Protein AF-A0AAD5ENZ2-F1 (afdb_monomer)

Secondary structure (DSSP, 8-state):
--TT-EEE-PPTTSPPPSSS--SEEEEE-SS-EEEEEPPB-SB-TTS-BTTEEE-TTS-EEE-HHHHHHHHHHHHHHHHHHHTTT---GGGEEEEE-S--S-SSSPPEEE----S--SSTT-S--B-EEEE-

Radius of gyration: 15.33 Å; Cα contacts (8 Å, |Δi|>4): 242; chains: 1; bounding box: 34×35×50 Å

Mean predicted aligned error: 3.81 Å

Solvent-accessible surface area (backbone atoms only — not comparable to full-atom values): 7720 Å² total; per-residue (Å²): 129,57,98,77,36,46,74,34,70,76,62,93,81,47,54,72,62,99,58,100,60,56,58,22,32,38,39,81,55,100,89,47,27,44,33,43,39,41,79,35,47,23,54,37,53,90,68,50,43,48,38,43,47,70,45,99,86,68,50,80,46,78,37,67,66,46,22,50,53,40,21,51,54,53,51,27,51,53,37,15,65,70,34,79,66,76,43,38,68,81,31,39,52,32,34,38,54,92,80,68,94,49,77,92,72,43,45,49,72,48,74,80,89,71,99,74,63,101,43,94,73,49,90,65,65,32,38,39,33,28,54,80

Nearest PDB structures (foldseek):
  6izh-assembly1_F  TM=8.246E-01  e=7.774E-10  Pseudomonas sp.
  6izh-assembly1_E  TM=7.945E-01  e=6.850E-08  Pseudomonas sp.
  9bkc-assembly2_D-2  TM=6.383E-01  e=6.755E-03  Pseudomonas fluorescens

pLDDT: mean 92.89, std 6.21, range [61.38, 98.25]

Structure (mmCIF, N/CA/C/O backbone):
data_AF-A0AAD5ENZ2-F1
#
_entry.id   AF-A0AAD5ENZ2-F1
#
loop_
_atom_site.group_PDB
_atom_site.id
_atom_site.type_symbol
_atom_site.label_atom_id
_atom_site.label_alt_id
_atom_site.label_comp_id
_atom_site.label_asym_id
_atom_site.label_entity_id
_atom_site.label_seq_id
_atom_site.pdbx_PDB_ins_code
_atom_site.Cartn_x
_atom_site.Cartn_y
_atom_site.Cartn_z
_atom_site.occupancy
_atom_site.B_iso_or_equiv
_atom_site.auth_seq_id
_atom_site.auth_comp_id
_atom_site.auth_asym_id
_atom_site.auth_atom_id
_atom_site.pdbx_PDB_model_num
ATOM 1 N N . MET A 1 1 ? 14.176 -18.201 -9.609 1.00 61.38 1 MET A N 1
ATOM 2 C CA . MET A 1 1 ? 12.971 -17.349 -9.560 1.00 61.38 1 MET A CA 1
ATOM 3 C C . MET A 1 1 ? 11.772 -18.225 -9.256 1.00 61.38 1 MET A C 1
ATOM 5 O O . MET A 1 1 ? 11.708 -19.332 -9.783 1.00 61.38 1 MET A O 1
ATOM 9 N N . SER A 1 2 ? 10.863 -17.784 -8.386 1.00 75.69 2 SER A N 1
ATOM 10 C CA . SER A 1 2 ? 9.571 -18.462 -8.236 1.00 75.69 2 SER A CA 1
ATOM 11 C C . SER A 1 2 ? 8.723 -18.247 -9.489 1.00 75.69 2 SER A C 1
ATOM 13 O O . SER A 1 2 ? 8.861 -17.232 -10.166 1.00 75.69 2 SER A O 1
ATOM 15 N N . SER A 1 3 ? 7.826 -19.184 -9.798 1.00 87.56 3 SER A N 1
ATOM 16 C CA . SER A 1 3 ? 6.941 -19.096 -10.971 1.00 87.56 3 SER A CA 1
ATOM 17 C C . SER A 1 3 ? 5.981 -17.898 -10.938 1.00 87.56 3 SER A C 1
ATOM 19 O O . SER A 1 3 ? 5.397 -17.560 -11.959 1.00 87.56 3 SER A O 1
ATOM 21 N N . ASN A 1 4 ? 5.829 -17.240 -9.784 1.00 90.12 4 ASN A N 1
ATOM 22 C CA . ASN A 1 4 ? 4.991 -16.059 -9.573 1.00 90.12 4 ASN A CA 1
ATOM 23 C C . ASN A 1 4 ? 5.790 -14.745 -9.434 1.00 90.12 4 ASN A C 1
ATOM 25 O O . ASN A 1 4 ? 5.316 -13.817 -8.777 1.00 90.12 4 ASN A O 1
ATOM 29 N N . GLY A 1 5 ? 6.997 -14.677 -10.006 1.00 92.81 5 GLY A N 1
ATOM 30 C CA . GLY A 1 5 ? 7.844 -13.479 -9.991 1.00 92.81 5 GLY A CA 1
ATOM 31 C C . GLY A 1 5 ? 8.698 -13.309 -8.745 1.00 92.81 5 GLY A C 1
ATOM 32 O O . GLY A 1 5 ? 8.627 -14.102 -7.799 1.00 92.81 5 GLY A O 1
ATOM 33 N N . ASP A 1 6 ? 9.487 -12.242 -8.733 1.00 95.00 6 ASP A N 1
ATOM 34 C CA . ASP A 1 6 ? 10.423 -11.938 -7.658 1.00 95.00 6 ASP A CA 1
ATOM 35 C C . ASP A 1 6 ? 9.721 -11.236 -6.496 1.00 95.00 6 ASP A C 1
ATOM 37 O O . ASP A 1 6 ? 8.856 -10.378 -6.673 1.00 95.00 6 ASP A O 1
ATOM 41 N N . ALA A 1 7 ? 10.052 -11.643 -5.272 1.00 95.69 7 ALA A N 1
ATOM 42 C CA . ALA A 1 7 ? 9.503 -11.020 -4.078 1.00 95.69 7 ALA A CA 1
ATOM 43 C C . ALA A 1 7 ? 10.175 -9.665 -3.840 1.00 95.69 7 ALA A C 1
ATOM 45 O O . ALA A 1 7 ? 11.392 -9.590 -3.688 1.00 95.69 7 ALA A O 1
ATOM 46 N N . VAL A 1 8 ? 9.367 -8.614 -3.731 1.00 96.12 8 VAL A N 1
ATOM 47 C CA . VAL A 1 8 ? 9.813 -7.312 -3.237 1.00 96.12 8 VAL A CA 1
ATOM 48 C C . VAL A 1 8 ? 9.595 -7.299 -1.733 1.00 96.12 8 VAL A C 1
ATOM 50 O O . VAL A 1 8 ? 8.459 -7.392 -1.261 1.00 96.12 8 VAL A O 1
ATOM 53 N N . ILE A 1 9 ? 10.698 -7.231 -0.992 1.00 95.12 9 ILE A N 1
ATOM 54 C CA . ILE A 1 9 ? 10.727 -7.206 0.469 1.00 95.12 9 ILE A CA 1
ATOM 55 C C . ILE A 1 9 ? 11.421 -5.918 0.893 1.00 95.12 9 ILE A C 1
ATOM 57 O O . ILE A 1 9 ? 12.549 -5.658 0.475 1.00 95.12 9 ILE A O 1
ATOM 61 N N . LEU A 1 10 ? 10.745 -5.110 1.706 1.00 94.31 10 LEU A N 1
ATOM 62 C CA . LEU A 1 10 ? 11.361 -3.932 2.303 1.00 94.31 10 LEU A CA 1
ATOM 63 C C . LEU A 1 10 ? 12.415 -4.334 3.355 1.00 94.31 10 LEU A C 1
ATOM 65 O O . LEU A 1 10 ? 12.247 -5.369 4.008 1.00 94.31 10 LEU A O 1
ATOM 69 N N . PRO A 1 11 ? 13.470 -3.521 3.557 1.00 90.38 11 PRO A N 1
ATOM 70 C CA . PRO A 1 11 ? 14.517 -3.789 4.542 1.00 90.38 11 PRO A CA 1
ATOM 71 C C . PRO A 1 11 ? 13.993 -3.957 5.974 1.00 90.38 11 PRO A C 1
ATOM 73 O O . PRO A 1 11 ? 12.904 -3.485 6.323 1.00 90.38 11 PRO A O 1
ATOM 76 N N . ASP A 1 12 ? 14.808 -4.580 6.830 1.00 83.12 12 ASP A N 1
ATOM 77 C CA . ASP A 1 12 ? 14.531 -4.659 8.264 1.00 83.12 12 ASP A CA 1
ATOM 78 C C . ASP A 1 12 ? 14.328 -3.262 8.869 1.00 83.12 12 ASP A C 1
ATOM 80 O O . ASP A 1 12 ? 14.977 -2.291 8.485 1.00 83.12 12 ASP A O 1
ATOM 84 N N . GLY A 1 13 ? 13.377 -3.160 9.800 1.00 81.50 13 GLY A N 1
ATOM 85 C CA . GLY A 1 13 ? 12.883 -1.870 10.285 1.00 81.50 13 GLY A CA 1
ATOM 86 C C . GLY A 1 13 ? 11.758 -1.274 9.434 1.00 81.50 13 GLY A C 1
ATOM 87 O O . GLY A 1 13 ? 11.305 -0.182 9.742 1.00 81.50 13 GLY A O 1
ATOM 88 N N . SER A 1 14 ? 11.267 -1.980 8.410 1.00 83.56 14 SER A N 1
ATOM 89 C CA . SER A 1 14 ? 9.991 -1.673 7.746 1.00 83.56 14 SER A CA 1
ATOM 90 C C . SER A 1 14 ? 8.846 -2.492 8.348 1.00 83.56 14 SER A C 1
ATOM 92 O O . SER A 1 14 ? 9.063 -3.576 8.900 1.00 83.56 14 SER A O 1
ATOM 94 N N . ALA A 1 15 ? 7.604 -2.018 8.210 1.00 80.56 15 ALA A N 1
ATOM 95 C CA . ALA A 1 15 ? 6.435 -2.784 8.632 1.00 80.56 15 ALA A CA 1
ATOM 96 C C . ALA A 1 15 ? 6.363 -4.119 7.870 1.00 80.56 15 ALA A C 1
ATOM 98 O O . ALA A 1 15 ? 6.305 -4.151 6.638 1.00 80.56 15 ALA A O 1
ATOM 99 N N . LYS A 1 16 ? 6.366 -5.239 8.599 1.00 78.75 16 LYS A N 1
ATOM 100 C CA . LYS A 1 16 ? 6.153 -6.574 8.021 1.00 78.75 16 LYS A CA 1
ATOM 101 C C . LYS A 1 16 ? 4.653 -6.833 7.851 1.00 78.75 16 LYS A C 1
ATOM 103 O O . LYS A 1 16 ? 3.835 -6.327 8.628 1.00 78.75 16 LYS A O 1
ATOM 108 N N . GLY A 1 17 ? 4.302 -7.634 6.843 1.00 74.50 17 GLY A N 1
ATOM 109 C CA . GLY A 1 17 ? 2.931 -8.106 6.644 1.00 74.50 17 GLY A CA 1
ATOM 110 C C . GLY A 1 17 ? 2.366 -8.749 7.915 1.00 74.50 17 GLY A C 1
ATOM 111 O O . GLY A 1 17 ? 3.108 -9.274 8.747 1.00 74.50 17 GLY A O 1
ATOM 112 N N . LEU A 1 18 ? 1.043 -8.694 8.089 1.00 75.88 18 LEU A N 1
ATOM 113 C CA . LEU A 1 18 ? 0.370 -9.360 9.217 1.00 75.88 18 LEU A CA 1
ATOM 114 C C . LEU A 1 18 ? 0.335 -10.892 9.053 1.00 75.88 18 LEU A C 1
ATOM 116 O O . LEU A 1 18 ? 0.024 -11.606 10.001 1.00 75.88 18 LEU A O 1
ATOM 120 N N . ALA A 1 19 ? 0.678 -11.387 7.863 1.00 80.62 19 ALA A N 1
ATOM 121 C CA . ALA A 1 19 ? 0.826 -12.796 7.527 1.00 80.62 19 ALA A CA 1
ATOM 122 C C . ALA A 1 19 ? 2.014 -12.995 6.562 1.00 80.62 19 ALA A C 1
ATOM 124 O O . ALA A 1 19 ? 2.700 -12.041 6.190 1.00 80.62 19 ALA A O 1
ATOM 125 N N . ASN A 1 20 ? 2.247 -14.239 6.138 1.00 87.06 20 ASN A N 1
ATOM 126 C CA . ASN A 1 20 ? 3.362 -14.608 5.263 1.00 87.06 20 ASN A CA 1
ATOM 127 C C . ASN A 1 20 ? 3.087 -14.261 3.791 1.00 87.06 20 ASN A C 1
ATOM 129 O O . ASN A 1 20 ? 2.693 -15.116 3.000 1.00 87.06 20 ASN A O 1
ATOM 133 N N . TYR A 1 21 ? 3.318 -13.006 3.418 1.00 91.88 21 TYR A N 1
ATOM 134 C CA . TYR A 1 21 ? 3.294 -12.528 2.036 1.00 91.88 21 TYR A CA 1
ATOM 135 C C . TYR A 1 21 ? 4.328 -11.402 1.841 1.00 91.88 21 TYR A C 1
ATOM 137 O O . TYR A 1 21 ? 4.656 -10.708 2.805 1.00 91.88 21 TYR A O 1
ATOM 145 N N . PRO A 1 22 ? 4.884 -11.221 0.626 1.00 95.50 22 PRO A N 1
ATOM 146 C CA . PRO A 1 22 ? 5.828 -10.140 0.352 1.00 95.50 22 PRO A CA 1
ATOM 147 C C . PRO A 1 22 ? 5.114 -8.789 0.237 1.00 95.50 22 PRO A C 1
ATOM 149 O O . PRO A 1 22 ? 3.904 -8.733 -0.000 1.00 95.50 22 PRO A O 1
ATOM 152 N N . HIS A 1 23 ? 5.862 -7.689 0.322 1.00 97.00 23 HIS A N 1
ATOM 153 C CA . HIS A 1 23 ? 5.310 -6.352 0.076 1.00 97.00 23 HIS A CA 1
ATOM 154 C C . HIS A 1 23 ? 4.835 -6.183 -1.371 1.00 97.00 23 HIS A C 1
ATOM 156 O O . HIS A 1 23 ? 3.832 -5.518 -1.620 1.00 97.00 23 HIS A O 1
ATOM 162 N N . GLY A 1 24 ? 5.493 -6.860 -2.312 1.00 97.00 24 GLY A N 1
ATOM 163 C CA . GLY A 1 24 ? 5.011 -6.988 -3.680 1.00 97.00 24 GLY A CA 1
ATOM 164 C C . GLY A 1 24 ? 5.611 -8.171 -4.432 1.00 97.00 24 GLY A C 1
ATOM 165 O O . GLY A 1 24 ? 6.505 -8.867 -3.943 1.00 97.00 24 GLY A O 1
ATOM 166 N N . ARG A 1 25 ? 5.102 -8.402 -5.641 1.00 97.25 25 ARG A N 1
ATOM 167 C CA . ARG A 1 25 ? 5.656 -9.338 -6.622 1.00 97.25 25 ARG A CA 1
ATOM 168 C C . ARG A 1 25 ? 6.006 -8.588 -7.893 1.00 97.25 25 ARG A C 1
ATOM 170 O O . ARG A 1 25 ? 5.135 -7.958 -8.488 1.00 97.25 25 ARG A O 1
ATOM 177 N N . LEU A 1 26 ? 7.269 -8.671 -8.284 1.00 96.69 26 LEU A N 1
ATOM 178 C CA . LEU A 1 26 ? 7.797 -8.067 -9.493 1.00 96.69 26 LEU A CA 1
ATOM 179 C C . LEU A 1 26 ? 7.823 -9.110 -10.609 1.00 96.69 26 LEU A C 1
ATOM 181 O O . LEU A 1 26 ? 8.413 -10.183 -10.462 1.00 96.69 26 LEU A O 1
ATOM 185 N N . ILE A 1 27 ? 7.160 -8.795 -11.715 1.00 95.44 27 ILE A N 1
ATOM 186 C CA . ILE A 1 27 ? 7.096 -9.628 -12.910 1.00 95.44 27 ILE A CA 1
ATOM 187 C C . ILE A 1 27 ? 7.861 -8.908 -14.019 1.00 95.44 27 ILE A C 1
ATOM 189 O O . ILE A 1 27 ? 7.372 -7.898 -14.535 1.00 95.44 27 ILE A O 1
ATOM 193 N N . PRO A 1 28 ? 9.055 -9.391 -14.392 1.00 89.31 28 PRO A N 1
ATOM 194 C CA . PRO A 1 28 ? 9.796 -8.795 -15.486 1.00 89.31 28 PRO A CA 1
ATOM 195 C C . PRO A 1 28 ? 9.125 -9.107 -16.830 1.00 89.31 28 PRO A C 1
ATOM 197 O O . PRO A 1 28 ? 8.759 -10.251 -17.101 1.00 89.31 28 PRO A O 1
ATOM 200 N N . SER A 1 29 ? 8.995 -8.093 -17.686 1.00 85.62 29 SER A N 1
ATOM 201 C CA . SER A 1 29 ? 8.716 -8.241 -19.117 1.00 85.62 29 SER A CA 1
ATOM 202 C C . SER A 1 29 ? 9.901 -7.718 -19.943 1.00 85.62 29 SER A C 1
ATOM 204 O O . SER A 1 29 ? 10.889 -7.247 -19.380 1.00 85.62 29 SER A O 1
ATOM 206 N N . ALA A 1 30 ? 9.829 -7.829 -21.274 1.00 82.69 30 ALA A N 1
ATOM 207 C CA . ALA A 1 30 ? 10.933 -7.458 -22.164 1.00 82.69 30 ALA A CA 1
ATOM 208 C C . ALA A 1 30 ? 11.333 -5.971 -22.068 1.00 82.69 30 ALA A C 1
ATOM 210 O O . ALA A 1 30 ? 12.505 -5.653 -22.245 1.00 82.69 30 ALA A O 1
ATOM 211 N N . GLU A 1 31 ? 10.381 -5.080 -21.770 1.00 85.62 31 GLU A N 1
ATOM 212 C CA . GLU A 1 31 ? 10.579 -3.621 -21.831 1.00 85.62 31 GLU A CA 1
ATOM 213 C C . GLU A 1 31 ? 10.198 -2.887 -20.535 1.00 85.62 31 GLU A C 1
ATOM 215 O O . GLU A 1 31 ? 10.518 -1.713 -20.372 1.00 85.62 31 GLU A O 1
ATOM 220 N N . SER A 1 32 ? 9.526 -3.562 -19.600 1.00 87.62 32 SER A N 1
ATOM 221 C CA . SER A 1 32 ? 9.093 -2.983 -18.323 1.00 87.62 32 SER A CA 1
ATOM 222 C C . SER A 1 32 ? 8.885 -4.057 -17.264 1.00 87.62 32 SER A C 1
ATOM 224 O O . SER A 1 32 ? 8.721 -5.238 -17.594 1.00 87.62 32 SER A O 1
ATOM 226 N N . TRP A 1 33 ? 8.855 -3.685 -15.987 1.00 94.00 33 TRP A N 1
ATOM 227 C CA . TRP A 1 33 ? 8.519 -4.625 -14.923 1.00 94.00 33 TRP A CA 1
ATOM 228 C C . TRP A 1 33 ? 7.175 -4.263 -14.297 1.00 94.00 33 TRP A C 1
ATOM 230 O O . TRP A 1 33 ? 6.952 -3.144 -13.844 1.00 94.00 33 TRP A O 1
ATOM 240 N N . THR A 1 34 ? 6.255 -5.227 -14.256 1.00 96.75 34 THR A N 1
ATOM 241 C CA . THR A 1 34 ? 4.966 -5.037 -13.582 1.00 96.75 34 THR A CA 1
ATOM 242 C C . THR A 1 34 ? 5.101 -5.432 -12.120 1.00 96.75 34 THR A C 1
ATOM 244 O O . THR A 1 34 ? 5.457 -6.565 -11.799 1.00 96.75 34 THR A O 1
ATOM 247 N N . LEU A 1 35 ? 4.795 -4.500 -11.227 1.00 97.69 35 LEU A N 1
ATOM 248 C CA . LEU A 1 35 ? 4.818 -4.688 -9.788 1.00 97.69 35 LEU A CA 1
ATOM 249 C C . LEU A 1 35 ? 3.390 -4.799 -9.250 1.00 97.69 35 LEU A C 1
ATOM 251 O O . LEU A 1 35 ? 2.625 -3.835 -9.262 1.00 97.69 35 LEU A O 1
ATOM 255 N N . TYR A 1 36 ? 3.057 -5.964 -8.702 1.00 97.75 36 TYR A N 1
ATOM 256 C CA . TYR A 1 36 ? 1.834 -6.169 -7.934 1.00 97.75 36 TYR A CA 1
ATOM 257 C C . TYR A 1 36 ? 2.113 -5.900 -6.461 1.00 97.75 36 TYR A C 1
ATOM 259 O O . TYR A 1 36 ? 2.868 -6.642 -5.829 1.00 97.75 36 TYR A O 1
ATOM 267 N N . ILE A 1 37 ? 1.494 -4.860 -5.907 1.00 98.06 37 ILE A N 1
ATOM 268 C CA . ILE A 1 37 ? 1.677 -4.454 -4.512 1.00 98.06 37 ILE A CA 1
ATOM 269 C C . ILE A 1 37 ? 0.589 -5.117 -3.657 1.00 98.06 37 ILE A C 1
ATOM 271 O O . ILE A 1 37 ? -0.587 -5.201 -4.037 1.00 98.06 37 ILE A O 1
ATOM 275 N N . SER A 1 38 ? 0.994 -5.654 -2.509 1.00 97.19 38 SER A N 1
ATOM 276 C CA . SER A 1 38 ? 0.077 -6.229 -1.522 1.00 97.19 38 SER A CA 1
ATOM 277 C C . SER A 1 38 ? -0.799 -5.143 -0.884 1.00 97.19 38 SER A C 1
ATOM 279 O O . SER A 1 38 ? -0.478 -3.957 -0.945 1.00 97.19 38 SER A O 1
ATOM 281 N N . GLY A 1 39 ? -1.904 -5.547 -0.247 1.00 96.56 39 GLY A N 1
ATOM 282 C CA . GLY A 1 39 ? -2.698 -4.634 0.579 1.00 96.56 39 GLY A CA 1
ATOM 283 C C . GLY A 1 39 ? -1.807 -3.957 1.622 1.00 96.56 39 GLY A C 1
ATOM 284 O O . GLY A 1 39 ? -1.142 -4.632 2.414 1.00 96.56 39 GLY A O 1
ATOM 285 N N . THR A 1 40 ? -1.732 -2.631 1.557 1.00 96.31 40 THR A N 1
ATOM 286 C CA . THR A 1 40 ? -0.820 -1.801 2.345 1.00 96.31 40 THR A CA 1
ATOM 287 C C . THR A 1 40 ? -1.626 -0.916 3.287 1.00 96.31 40 THR A C 1
ATOM 289 O O . THR A 1 40 ? -2.578 -0.251 2.876 1.00 96.31 40 THR A O 1
ATOM 292 N N . SER A 1 41 ? -1.242 -0.920 4.563 1.00 95.56 41 SER A N 1
ATOM 293 C CA . SER A 1 41 ? -1.896 -0.177 5.641 1.00 95.56 41 SER A CA 1
ATOM 294 C C . SER A 1 41 ? -1.010 0.948 6.178 1.00 95.56 41 SER A C 1
ATOM 296 O O . SER A 1 41 ? 0.147 1.096 5.777 1.00 95.56 41 SER A O 1
ATOM 298 N N . SER A 1 42 ? -1.548 1.732 7.115 1.00 96.38 42 SER A N 1
ATOM 299 C CA . SER A 1 42 ? -0.811 2.775 7.839 1.00 96.38 42 SER A CA 1
ATOM 300 C C . SER A 1 42 ? 0.074 2.232 8.967 1.00 96.38 42 SER A C 1
ATOM 302 O O . SER A 1 42 ? 0.567 2.997 9.799 1.00 96.38 42 SER A O 1
ATOM 304 N N . ARG A 1 43 ? 0.245 0.904 9.038 1.00 95.19 43 ARG A N 1
ATOM 305 C CA . ARG A 1 43 ? 1.062 0.257 10.060 1.00 95.19 43 ARG A CA 1
ATOM 306 C C . ARG A 1 43 ? 2.525 0.656 9.888 1.00 95.19 43 ARG A C 1
ATOM 308 O O . ARG A 1 43 ? 3.077 0.551 8.793 1.00 95.19 43 ARG A O 1
ATOM 315 N N . LEU A 1 44 ? 3.146 1.057 10.988 1.00 91.94 44 LEU A N 1
ATOM 316 C CA . LEU A 1 44 ? 4.555 1.414 11.064 1.00 91.94 44 LEU A CA 1
ATOM 317 C C . LEU A 1 44 ? 5.402 0.218 11.518 1.00 91.94 44 LEU A C 1
ATOM 319 O O . LEU A 1 44 ? 4.899 -0.843 11.899 1.00 91.94 44 LEU A O 1
ATOM 323 N N . ALA A 1 45 ? 6.718 0.389 11.454 1.00 89.44 45 ALA A N 1
ATOM 324 C CA . ALA A 1 45 ? 7.693 -0.643 11.791 1.00 89.44 45 ALA A CA 1
ATOM 325 C C . ALA A 1 45 ? 7.613 -1.130 13.244 1.00 89.44 45 ALA A C 1
ATOM 327 O O . ALA A 1 45 ? 7.810 -2.314 13.513 1.00 89.44 45 ALA A O 1
ATOM 328 N N . ASP A 1 46 ? 7.277 -0.228 14.165 1.00 90.44 46 ASP A N 1
ATOM 329 C CA . ASP A 1 46 ? 7.061 -0.522 15.585 1.00 90.44 46 ASP A CA 1
ATOM 330 C C . ASP A 1 46 ? 5.701 -1.198 15.860 1.00 90.44 46 ASP A C 1
ATOM 332 O O . ASP A 1 46 ? 5.388 -1.559 16.993 1.00 90.44 46 ASP A O 1
ATOM 336 N N . GLY A 1 47 ? 4.883 -1.400 14.820 1.00 89.94 47 GLY A N 1
ATOM 337 C CA . GLY A 1 47 ? 3.562 -2.012 14.901 1.00 89.94 47 GLY A CA 1
ATOM 338 C C . GLY A 1 47 ? 2.435 -1.059 15.302 1.00 89.94 47 GLY A C 1
ATOM 339 O O . GLY A 1 47 ? 1.282 -1.504 15.352 1.00 89.94 47 GLY A O 1
ATOM 340 N N . SER A 1 48 ? 2.733 0.218 15.549 1.00 93.75 48 SER A N 1
ATOM 341 C CA . SER A 1 48 ? 1.724 1.270 15.670 1.00 93.75 48 SER A CA 1
ATOM 342 C C . SER A 1 48 ? 1.045 1.533 14.318 1.00 93.75 48 SER A C 1
ATOM 344 O O . SER A 1 48 ? 1.473 1.031 13.277 1.00 93.75 48 SER A O 1
ATOM 346 N N . PHE A 1 49 ? -0.068 2.263 14.336 1.00 96.31 49 PHE A N 1
ATOM 347 C CA . PHE A 1 49 ? -0.810 2.644 13.135 1.00 96.31 49 PHE A CA 1
ATOM 348 C C . PHE A 1 49 ? -0.900 4.160 13.114 1.00 96.31 49 PHE A C 1
ATOM 350 O O . PHE A 1 49 ? -1.560 4.746 13.972 1.00 96.31 49 PHE A O 1
ATOM 357 N N . GLU A 1 50 ? -0.253 4.786 12.136 1.00 97.50 50 GLU A N 1
ATOM 358 C CA . GLU A 1 50 ? -0.362 6.230 11.955 1.00 97.50 50 GLU A CA 1
ATOM 359 C C . GLU A 1 50 ? -1.835 6.585 11.733 1.00 97.50 50 GLU A C 1
ATOM 361 O O . GLU A 1 50 ? -2.526 5.877 11.002 1.00 97.50 50 GLU A O 1
ATOM 366 N N . GLY A 1 51 ? -2.343 7.636 12.378 1.00 97.38 51 GLY A N 1
ATOM 367 C CA . GLY A 1 51 ? -3.764 7.994 12.303 1.00 97.38 51 GLY A CA 1
ATOM 368 C C . GLY A 1 51 ? -4.724 7.088 13.084 1.00 97.38 51 GLY A C 1
ATOM 369 O O . GLY A 1 51 ? -5.923 7.114 12.803 1.00 97.38 51 GLY A O 1
ATOM 370 N N . PHE A 1 52 ? -4.231 6.302 14.043 1.00 98.00 52 PHE A N 1
ATOM 371 C CA . PHE A 1 52 ? -5.043 5.624 15.054 1.00 98.00 52 PHE A CA 1
ATOM 372 C C . PHE A 1 52 ? -4.559 5.996 16.456 1.00 98.00 52 PHE A C 1
ATOM 374 O O . PHE A 1 52 ? -3.383 5.833 16.774 1.00 98.00 52 PHE A O 1
ATOM 381 N N . GLU A 1 53 ? -5.476 6.433 17.311 1.00 96.44 53 GLU A N 1
ATOM 382 C CA . GLU A 1 53 ? -5.188 6.791 18.700 1.00 96.44 53 GLU A CA 1
ATOM 383 C C . GLU A 1 53 ? -6.237 6.171 19.630 1.00 96.44 53 GLU A C 1
ATOM 385 O O . GLU A 1 53 ? -7.397 5.998 19.251 1.00 96.44 53 GLU A O 1
ATOM 390 N N . THR A 1 54 ? -5.833 5.843 20.857 1.00 96.00 54 THR A N 1
ATOM 391 C CA . THR A 1 54 ? -6.763 5.488 21.935 1.00 96.00 54 THR A CA 1
ATOM 392 C C . THR A 1 54 ? -6.885 6.692 22.860 1.00 96.00 54 THR A C 1
ATOM 394 O O . THR A 1 54 ? -5.891 7.126 23.442 1.00 96.00 54 THR A O 1
ATOM 397 N N . ASN A 1 55 ? -8.093 7.232 22.992 1.00 92.81 55 ASN A N 1
ATOM 398 C CA . ASN A 1 55 ? -8.388 8.373 23.851 1.00 92.81 55 ASN A CA 1
ATOM 399 C C . ASN A 1 55 ? -8.260 7.997 25.339 1.00 92.81 55 ASN A C 1
ATOM 401 O O . ASN A 1 55 ? -8.220 6.820 25.702 1.00 92.81 55 ASN A O 1
ATOM 405 N N . GLY A 1 56 ? -8.238 8.999 26.225 1.00 93.38 56 GLY A N 1
ATOM 406 C CA . GLY A 1 56 ? -8.116 8.783 27.675 1.00 93.38 56 GLY A CA 1
ATOM 407 C C . GLY A 1 56 ? -9.256 7.966 28.306 1.00 93.38 56 GLY A C 1
ATOM 408 O O . GLY A 1 56 ? -9.068 7.386 29.371 1.00 93.38 56 GLY A O 1
ATOM 409 N N . ASP A 1 57 ? -10.411 7.883 27.644 1.00 93.38 57 ASP A N 1
ATOM 410 C CA . ASP A 1 57 ? -11.568 7.058 28.019 1.00 93.38 57 ASP A CA 1
ATOM 411 C C . ASP A 1 57 ? -11.540 5.642 27.401 1.00 93.38 57 ASP A C 1
ATOM 413 O O . ASP A 1 57 ? -12.451 4.846 27.622 1.00 93.38 57 ASP A O 1
ATOM 417 N N . GLY A 1 58 ? -10.499 5.312 26.630 1.00 93.06 58 GLY A N 1
ATOM 418 C CA . GLY A 1 58 ? -10.361 4.043 25.919 1.00 93.06 58 GLY A CA 1
ATOM 419 C C . GLY A 1 58 ? -11.056 3.996 24.555 1.00 93.06 58 GLY A C 1
ATOM 420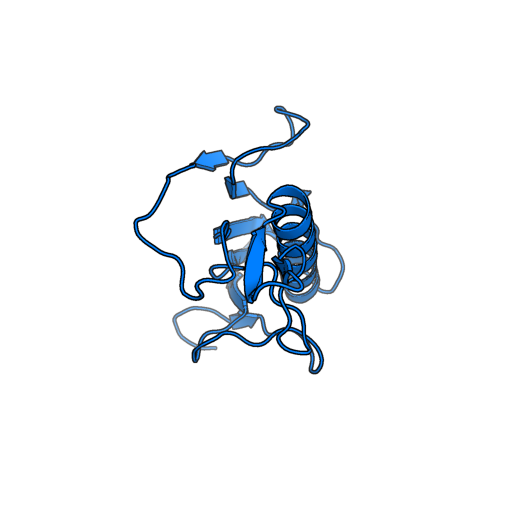 O O . GLY A 1 58 ? -10.936 2.983 23.862 1.00 93.06 58 GLY A O 1
ATOM 421 N N . ALA A 1 59 ? -11.757 5.057 24.139 1.00 95.56 59 ALA A N 1
ATOM 422 C CA . ALA A 1 59 ? -12.408 5.107 22.835 1.00 95.56 59 ALA A CA 1
ATOM 423 C C . ALA A 1 59 ? -11.379 5.273 21.698 1.00 95.56 59 ALA A C 1
ATOM 425 O O . ALA A 1 59 ? -10.404 6.015 21.850 1.00 95.56 59 ALA A O 1
ATOM 426 N N . PRO A 1 60 ? -11.569 4.613 20.542 1.00 96.88 60 PRO A N 1
ATOM 427 C CA . PRO A 1 60 ? -10.677 4.781 19.404 1.00 96.88 60 PRO A CA 1
ATOM 428 C C . PRO A 1 60 ? -10.977 6.075 18.634 1.00 96.88 60 PRO A C 1
ATOM 430 O O . PRO A 1 60 ? -12.132 6.382 18.337 1.00 96.88 60 PRO A O 1
ATOM 433 N N . SER A 1 61 ? -9.921 6.782 18.239 1.00 97.50 61 SER A N 1
ATOM 434 C CA . SER A 1 61 ? -9.960 7.908 17.303 1.00 97.50 61 SER A CA 1
ATOM 435 C C . SER A 1 61 ? -9.258 7.530 16.002 1.00 97.50 61 SER A C 1
ATOM 437 O O . SER A 1 61 ? -8.163 6.961 16.013 1.00 97.50 61 SER A O 1
ATOM 439 N N . PHE A 1 62 ? -9.880 7.868 14.872 1.00 97.75 62 PHE A N 1
ATOM 440 C CA . PHE A 1 62 ? -9.383 7.539 13.537 1.00 97.75 62 PHE A CA 1
ATOM 441 C C . PHE A 1 62 ? -9.192 8.801 12.703 1.00 97.75 62 PHE A C 1
ATOM 443 O O . PHE A 1 62 ? -10.109 9.605 12.548 1.00 97.75 62 PHE A O 1
ATOM 450 N N . TYR A 1 63 ? -8.015 8.930 12.099 1.00 97.19 63 TYR A N 1
ATOM 451 C CA . TYR A 1 63 ? -7.672 10.026 11.201 1.00 97.19 63 TYR A CA 1
ATOM 452 C C . TYR A 1 63 ? -7.343 9.457 9.821 1.00 97.19 63 TYR A C 1
ATOM 454 O O . TYR A 1 63 ? -6.188 9.155 9.516 1.00 97.19 63 TYR A O 1
ATOM 462 N N . VAL A 1 64 ? -8.366 9.312 8.972 1.00 94.62 64 VAL A N 1
ATOM 463 C CA . VAL A 1 64 ? -8.234 8.685 7.641 1.00 94.62 64 VAL A CA 1
ATOM 464 C C . VAL A 1 64 ? -7.183 9.366 6.760 1.00 94.62 64 VAL A C 1
ATOM 466 O O . VAL A 1 64 ? -6.452 8.684 6.047 1.00 94.62 64 VAL A O 1
ATOM 469 N N . GLY A 1 65 ? -7.029 10.692 6.863 1.00 94.19 65 GLY A N 1
ATOM 470 C CA . GLY A 1 65 ? -5.993 11.432 6.139 1.00 94.19 65 GLY A CA 1
ATOM 471 C C . GLY A 1 65 ? -4.577 11.016 6.550 1.00 94.19 65 GLY A C 1
ATOM 472 O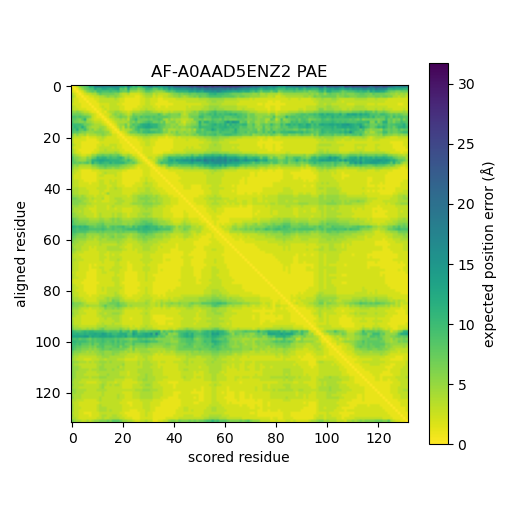 O . GLY A 1 65 ? -3.749 10.738 5.691 1.00 94.19 65 GLY A O 1
ATOM 473 N N . LYS A 1 66 ? -4.317 10.875 7.859 1.00 96.75 66 LYS A N 1
ATOM 474 C CA . LYS A 1 66 ? -3.026 10.381 8.370 1.00 96.75 66 LYS A CA 1
ATOM 475 C C . LYS A 1 66 ? -2.776 8.929 7.941 1.00 96.75 66 LYS A C 1
ATOM 477 O O . LYS A 1 66 ? -1.674 8.617 7.495 1.00 96.75 66 LYS A O 1
ATOM 482 N N . GLN A 1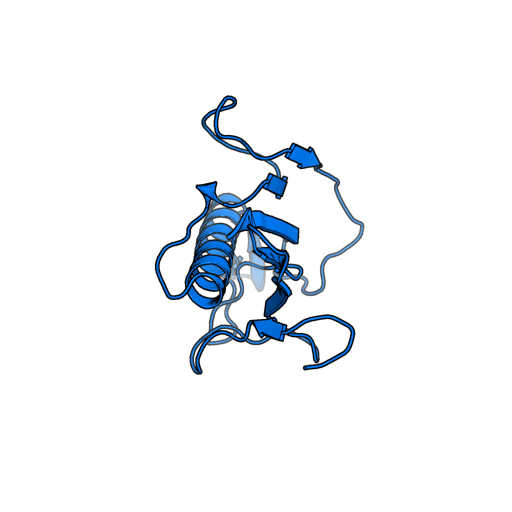 67 ? -3.803 8.069 7.999 1.00 96.69 67 GLN A N 1
ATOM 483 C CA . GLN A 1 67 ? -3.694 6.686 7.515 1.00 96.69 67 GLN A CA 1
ATOM 484 C C . GLN A 1 67 ? -3.345 6.637 6.026 1.00 96.69 67 GLN A C 1
ATOM 486 O O . GLN A 1 67 ? -2.422 5.932 5.628 1.00 96.69 67 GLN A O 1
ATOM 491 N N . THR A 1 68 ? -4.044 7.430 5.218 1.00 95.12 68 THR A N 1
ATOM 492 C CA . THR A 1 68 ? -3.840 7.532 3.771 1.00 95.12 68 THR A CA 1
ATOM 493 C C . THR A 1 68 ? -2.427 7.999 3.433 1.00 95.12 68 THR A C 1
ATOM 495 O O . THR A 1 68 ? -1.748 7.352 2.639 1.00 95.12 68 THR A O 1
ATOM 498 N N . THR A 1 69 ? -1.940 9.062 4.078 1.00 94.44 69 THR A N 1
ATOM 499 C CA . THR A 1 69 ? -0.571 9.562 3.879 1.00 94.44 69 THR A CA 1
ATOM 500 C C . THR A 1 69 ? 0.476 8.500 4.215 1.00 94.44 69 THR A C 1
ATOM 502 O O . THR A 1 69 ? 1.399 8.277 3.434 1.00 94.44 69 THR A O 1
ATOM 505 N N . ALA A 1 70 ? 0.322 7.797 5.341 1.00 95.88 70 ALA A N 1
ATOM 506 C CA . ALA A 1 70 ? 1.235 6.720 5.718 1.00 95.88 70 ALA A CA 1
ATOM 507 C C . ALA A 1 70 ? 1.209 5.553 4.717 1.00 95.88 70 ALA A C 1
ATOM 509 O O . ALA A 1 70 ? 2.262 5.021 4.370 1.00 95.88 70 ALA A O 1
ATOM 510 N N . ILE A 1 71 ? 0.028 5.187 4.204 1.00 96.06 71 ILE A N 1
ATOM 511 C CA . ILE A 1 71 ? -0.098 4.160 3.163 1.00 96.06 71 ILE A CA 1
ATOM 512 C C . ILE A 1 71 ? 0.642 4.579 1.893 1.00 96.06 71 ILE A C 1
ATOM 514 O O . ILE A 1 71 ? 1.402 3.778 1.357 1.00 96.06 71 ILE A O 1
ATOM 518 N N . LEU A 1 72 ? 0.474 5.820 1.429 1.00 94.88 72 LEU A N 1
ATOM 519 C CA . LEU A 1 72 ? 1.162 6.311 0.232 1.00 94.88 72 LEU A CA 1
ATOM 520 C C . LEU A 1 72 ? 2.687 6.294 0.402 1.00 94.88 72 LEU A C 1
ATOM 522 O O . LEU A 1 72 ? 3.383 5.831 -0.496 1.00 94.88 72 LEU A O 1
ATOM 526 N N . HIS A 1 73 ? 3.218 6.695 1.561 1.00 95.12 73 HIS A N 1
ATOM 527 C CA . HIS A 1 73 ? 4.655 6.571 1.840 1.00 95.12 73 HIS A CA 1
ATOM 528 C C . HIS A 1 73 ? 5.133 5.112 1.825 1.00 95.12 73 HIS A C 1
ATOM 530 O O . HIS A 1 73 ? 6.176 4.806 1.246 1.00 95.12 73 HIS A O 1
ATOM 536 N N . ASN A 1 74 ? 4.358 4.197 2.415 1.00 95.81 74 ASN A N 1
ATOM 537 C CA . ASN A 1 74 ? 4.676 2.770 2.409 1.00 95.81 74 ASN A CA 1
ATOM 538 C C . ASN A 1 74 ? 4.665 2.198 0.982 1.00 95.81 74 ASN A C 1
ATOM 540 O O . ASN A 1 74 ? 5.590 1.486 0.598 1.00 95.81 74 ASN A O 1
ATOM 544 N N . VAL A 1 75 ? 3.659 2.539 0.174 1.00 96.56 75 VAL A N 1
ATOM 545 C CA . VAL A 1 75 ? 3.573 2.135 -1.237 1.00 96.56 75 VAL A CA 1
ATOM 546 C C . VAL A 1 75 ? 4.750 2.695 -2.034 1.00 96.56 75 VAL A C 1
ATOM 548 O O . VAL A 1 75 ? 5.382 1.955 -2.786 1.00 96.56 75 VAL A O 1
ATOM 551 N N . GLU A 1 76 ? 5.094 3.971 -1.847 1.00 96.31 76 GLU A N 1
ATOM 552 C CA . GLU A 1 76 ? 6.234 4.590 -2.523 1.00 96.31 76 GLU A CA 1
ATOM 553 C C . GLU A 1 76 ? 7.550 3.870 -2.188 1.00 96.31 76 GLU A C 1
ATOM 555 O O . GLU A 1 76 ? 8.358 3.613 -3.082 1.00 96.31 76 GLU A O 1
ATOM 560 N N . ALA A 1 77 ? 7.753 3.479 -0.925 1.00 96.44 77 ALA A N 1
ATOM 561 C CA . ALA A 1 77 ? 8.922 2.705 -0.514 1.00 96.44 77 ALA A CA 1
ATOM 562 C C . ALA A 1 77 ? 8.996 1.345 -1.230 1.00 96.44 77 ALA A C 1
ATOM 564 O O . ALA A 1 77 ? 10.075 0.934 -1.655 1.00 96.44 77 ALA A O 1
ATOM 565 N N . ILE A 1 78 ? 7.859 0.664 -1.417 1.00 97.44 78 ILE A N 1
ATOM 566 C CA . ILE A 1 78 ? 7.788 -0.619 -2.138 1.00 97.44 78 ILE A CA 1
ATOM 567 C C . ILE A 1 78 ? 8.147 -0.431 -3.614 1.00 97.44 78 ILE A C 1
ATOM 569 O O . ILE A 1 78 ? 8.933 -1.208 -4.158 1.00 97.44 78 ILE A O 1
ATOM 573 N N . VAL A 1 79 ? 7.624 0.620 -4.252 1.00 97.69 79 VAL A N 1
ATOM 574 C CA . VAL A 1 79 ? 7.961 0.957 -5.641 1.00 97.69 79 VAL A CA 1
ATOM 575 C C . VAL A 1 79 ? 9.452 1.271 -5.773 1.00 97.69 79 VAL A C 1
ATOM 577 O O . VAL A 1 79 ? 10.121 0.713 -6.641 1.00 97.69 79 VAL A O 1
ATOM 580 N N . LYS A 1 80 ? 10.005 2.105 -4.884 1.00 97.06 80 LYS A N 1
ATOM 581 C CA . LYS A 1 80 ? 11.441 2.426 -4.857 1.00 97.06 80 LYS A CA 1
ATOM 582 C C . LYS A 1 80 ? 12.292 1.172 -4.679 1.00 97.06 80 LYS A C 1
ATOM 584 O O . LYS A 1 80 ? 13.281 1.020 -5.389 1.00 97.06 80 LYS A O 1
ATOM 589 N N . GLN A 1 81 ? 11.897 0.263 -3.790 1.00 96.38 81 GLN A N 1
ATOM 590 C CA . GLN A 1 81 ? 12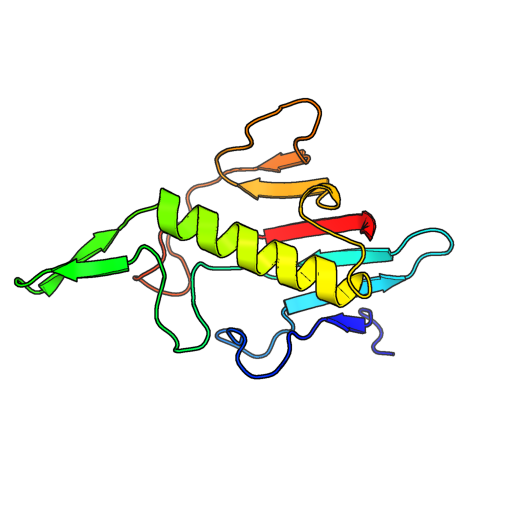.602 -1.001 -3.575 1.00 96.38 81 GLN A CA 1
ATOM 591 C C . GLN A 1 81 ? 12.612 -1.875 -4.836 1.00 96.38 81 GLN A C 1
ATOM 593 O O . GLN A 1 81 ? 13.640 -2.462 -5.157 1.00 96.38 81 GLN A O 1
ATOM 598 N N . ALA A 1 82 ? 11.493 -1.953 -5.561 1.00 96.06 82 ALA A N 1
ATOM 599 C CA . ALA A 1 82 ? 11.400 -2.718 -6.804 1.00 96.06 82 ALA A CA 1
ATOM 600 C C . ALA A 1 82 ? 12.187 -2.079 -7.964 1.00 96.06 82 ALA A C 1
ATOM 602 O O . ALA A 1 82 ? 12.757 -2.782 -8.792 1.00 96.06 82 ALA A O 1
ATOM 603 N N . ALA A 1 83 ? 12.227 -0.746 -8.007 1.00 94.88 83 ALA A N 1
ATOM 604 C CA . ALA A 1 83 ? 12.824 0.048 -9.079 1.00 94.88 83 ALA A CA 1
ATOM 605 C C . ALA A 1 83 ? 14.288 0.453 -8.812 1.00 94.88 83 ALA A C 1
ATOM 607 O O . ALA A 1 83 ? 14.793 1.400 -9.421 1.00 94.88 83 ALA A O 1
ATOM 608 N N . ASN A 1 84 ? 14.964 -0.185 -7.849 1.00 93.75 84 ASN A N 1
ATOM 609 C CA . ASN A 1 84 ? 16.327 0.163 -7.426 1.00 93.75 84 ASN A CA 1
ATOM 610 C C . ASN A 1 84 ? 16.508 1.672 -7.135 1.00 93.75 84 ASN A C 1
ATOM 612 O O . ASN A 1 84 ? 17.484 2.297 -7.551 1.00 93.75 84 ASN A O 1
ATOM 616 N N . GLY A 1 85 ? 15.528 2.266 -6.451 1.00 94.06 85 GLY A N 1
ATOM 617 C CA . GLY A 1 85 ? 15.514 3.661 -6.008 1.00 94.06 85 GLY A CA 1
ATOM 618 C C . GLY A 1 85 ? 15.021 4.687 -7.033 1.00 94.06 85 GLY A C 1
ATOM 619 O O . GLY A 1 85 ? 14.933 5.860 -6.684 1.00 94.06 85 GLY A O 1
ATOM 620 N N . LYS A 1 86 ? 14.691 4.287 -8.270 1.00 91.50 86 LYS A N 1
ATOM 621 C CA . LYS A 1 86 ? 14.332 5.225 -9.356 1.00 91.50 86 LYS A CA 1
ATOM 622 C C . LYS A 1 86 ? 12.829 5.486 -9.530 1.00 91.50 86 LYS A C 1
ATOM 624 O O . LYS A 1 86 ? 12.472 6.406 -10.256 1.00 91.50 86 LYS A O 1
ATOM 629 N N . GLY A 1 87 ? 11.969 4.683 -8.905 1.00 93.12 87 GLY A N 1
ATOM 630 C CA . GLY A 1 87 ? 10.510 4.794 -9.015 1.00 93.12 87 GLY A CA 1
ATOM 631 C C . GLY A 1 87 ? 9.855 5.598 -7.886 1.00 93.12 87 GLY A C 1
ATOM 632 O O . GLY A 1 87 ? 10.506 5.992 -6.918 1.00 93.12 87 GLY A O 1
ATOM 633 N N . GLY A 1 88 ? 8.545 5.807 -7.988 1.00 95.62 88 GLY A N 1
ATOM 634 C CA . GLY A 1 88 ? 7.718 6.482 -6.987 1.00 95.62 88 GLY A CA 1
ATOM 635 C C . GLY A 1 88 ? 6.218 6.343 -7.269 1.00 95.62 88 GLY A C 1
ATOM 636 O O . GLY A 1 88 ? 5.792 5.498 -8.050 1.00 95.62 88 GLY A O 1
ATOM 637 N N . LEU A 1 89 ? 5.389 7.180 -6.642 1.00 94.75 89 LEU A N 1
ATOM 638 C CA . LEU A 1 89 ? 3.924 7.069 -6.751 1.00 94.75 89 LEU A CA 1
ATOM 639 C C . LEU A 1 89 ? 3.387 7.216 -8.184 1.00 94.75 89 LEU A C 1
ATOM 641 O O . LEU A 1 89 ? 2.380 6.600 -8.511 1.00 94.75 89 LEU A O 1
ATOM 645 N N . HIS A 1 90 ? 4.078 7.959 -9.052 1.00 94.06 90 HIS A N 1
ATOM 646 C CA . HIS A 1 90 ? 3.694 8.121 -10.461 1.00 94.06 90 HIS A CA 1
ATOM 647 C C . HIS A 1 90 ? 3.887 6.854 -11.310 1.00 94.06 90 HIS A C 1
ATOM 649 O O . HIS A 1 90 ? 3.443 6.808 -12.451 1.00 94.06 90 HIS A O 1
ATOM 655 N N . ASN A 1 91 ? 4.531 5.814 -10.771 1.00 96.25 91 ASN A N 1
ATOM 656 C CA . ASN A 1 91 ? 4.587 4.502 -11.414 1.00 96.25 91 ASN A CA 1
ATOM 657 C C . ASN A 1 91 ? 3.310 3.679 -11.198 1.00 96.25 91 ASN A C 1
ATOM 659 O O . ASN A 1 91 ? 3.147 2.640 -11.836 1.00 96.25 91 ASN A O 1
ATOM 663 N N . ILE A 1 92 ? 2.434 4.084 -10.272 1.00 96.94 92 ILE A N 1
ATOM 664 C CA . ILE A 1 92 ? 1.177 3.385 -10.002 1.00 96.94 92 ILE A CA 1
ATOM 665 C C . ILE A 1 92 ? 0.233 3.626 -11.176 1.00 96.94 92 ILE A C 1
ATOM 667 O O . ILE A 1 92 ? -0.000 4.764 -11.568 1.00 96.94 92 ILE A O 1
ATOM 671 N N . ILE A 1 93 ? -0.326 2.544 -11.711 1.00 96.50 93 ILE A N 1
ATOM 672 C CA . ILE A 1 93 ? -1.260 2.576 -12.843 1.00 96.50 93 ILE A CA 1
ATOM 673 C C . ILE A 1 93 ? -2.679 2.153 -12.451 1.00 96.50 93 ILE A C 1
ATOM 675 O O . ILE A 1 93 ? -3.627 2.486 -13.155 1.00 96.50 93 ILE A O 1
ATOM 679 N N . ASP A 1 94 ? -2.831 1.446 -11.327 1.00 97.25 94 ASP A N 1
ATOM 680 C CA . ASP A 1 94 ? -4.113 1.020 -10.761 1.00 97.25 94 ASP A CA 1
ATOM 681 C C . ASP A 1 94 ? -4.038 1.017 -9.229 1.00 97.25 94 ASP A C 1
ATOM 683 O O . ASP A 1 94 ? -3.038 0.567 -8.657 1.00 97.25 94 ASP A O 1
ATOM 687 N N . VAL A 1 95 ? -5.072 1.530 -8.556 1.00 96.38 95 VAL A N 1
ATOM 688 C CA . VAL A 1 95 ? -5.112 1.614 -7.090 1.00 96.38 95 VAL A CA 1
ATOM 689 C C . VAL A 1 95 ? -6.521 1.529 -6.508 1.00 96.38 95 VAL A C 1
ATOM 691 O O . VAL A 1 95 ? -7.486 2.080 -7.043 1.00 96.38 95 VAL A O 1
ATOM 694 N N . THR A 1 96 ? -6.631 0.929 -5.321 1.00 93.25 96 THR A N 1
ATOM 695 C CA . THR A 1 96 ? -7.810 1.090 -4.465 1.00 93.25 96 THR A CA 1
ATOM 696 C C . THR A 1 96 ? -7.635 2.272 -3.507 1.00 93.25 96 THR A C 1
ATOM 698 O O . THR A 1 96 ? -7.043 2.114 -2.444 1.00 93.25 96 THR A O 1
ATOM 701 N N . ASN A 1 97 ? -8.114 3.464 -3.868 1.00 85.44 97 ASN A N 1
ATOM 702 C CA . ASN A 1 97 ? -7.966 4.692 -3.066 1.00 85.44 97 ASN A CA 1
ATOM 703 C C . ASN A 1 97 ? -9.216 5.583 -3.198 1.00 85.44 97 ASN A C 1
ATOM 705 O O . ASN A 1 97 ? -9.949 5.469 -4.174 1.00 85.44 97 ASN A O 1
ATOM 709 N N . GLU A 1 98 ? -9.462 6.474 -2.240 1.00 74.62 98 GLU A N 1
ATOM 710 C CA . GLU A 1 98 ? -10.553 7.454 -2.228 1.00 74.62 98 GLU A CA 1
ATOM 711 C C . GLU A 1 98 ? -10.227 8.750 -2.993 1.00 74.62 98 GLU A C 1
ATOM 713 O O . GLU A 1 98 ? -11.140 9.364 -3.550 1.00 74.62 98 GLU A O 1
ATOM 718 N N . PHE A 1 99 ? -8.953 9.167 -3.099 1.00 77.44 99 PHE A N 1
ATOM 719 C CA . PHE A 1 99 ? -8.598 10.473 -3.688 1.00 77.44 99 PHE A CA 1
ATOM 720 C C . PHE A 1 99 ? -7.199 10.537 -4.332 1.00 77.44 99 PHE A C 1
ATOM 722 O O . PHE A 1 99 ? -6.236 9.999 -3.790 1.00 77.44 99 PHE A O 1
ATOM 729 N N . TRP A 1 100 ? -7.089 11.247 -5.463 1.00 82.44 100 TRP A N 1
ATOM 730 C CA . TRP A 1 100 ? -5.824 11.661 -6.088 1.00 82.44 100 TRP A CA 1
ATOM 731 C C . TRP A 1 100 ? -5.946 13.126 -6.559 1.00 82.44 100 TRP A C 1
ATOM 733 O O . TRP A 1 100 ? -6.982 13.451 -7.140 1.00 82.44 100 TRP A O 1
ATOM 743 N N . PRO A 1 101 ? -4.957 14.018 -6.326 1.00 80.94 101 PRO A N 1
ATOM 744 C CA . PRO A 1 101 ? -5.137 15.458 -6.561 1.00 80.94 101 PRO A CA 1
ATOM 745 C C . PRO A 1 101 ? -5.258 15.873 -8.033 1.00 80.94 101 PRO A C 1
ATOM 747 O O . PRO A 1 101 ? -6.077 16.730 -8.356 1.00 80.94 101 PRO A O 1
ATOM 750 N N . ASN A 1 102 ? -4.435 15.293 -8.913 1.00 88.06 102 ASN A N 1
ATOM 751 C CA . ASN A 1 102 ? -4.411 15.601 -10.343 1.00 88.06 102 ASN A CA 1
ATOM 752 C C . ASN A 1 102 ? -5.003 14.427 -11.135 1.00 88.06 102 ASN A C 1
ATOM 754 O O . ASN A 1 102 ? -4.479 13.319 -11.053 1.00 88.06 102 ASN A O 1
ATOM 758 N N . TYR A 1 103 ? -6.072 14.669 -11.901 1.00 88.38 103 TYR A N 1
ATOM 759 C CA . TYR A 1 103 ? -6.752 13.629 -12.678 1.00 88.38 103 TYR A CA 1
ATOM 760 C C . TYR A 1 103 ? -5.937 13.144 -13.889 1.00 88.38 103 TYR A C 1
ATOM 762 O O . TYR A 1 103 ? -6.114 12.002 -14.299 1.00 88.38 103 TYR A O 1
ATOM 770 N N . GLU A 1 104 ? -5.044 13.973 -14.444 1.00 91.94 104 GLU A N 1
ATOM 771 C CA . GLU A 1 104 ? -4.203 13.607 -15.600 1.00 91.94 104 GLU A CA 1
ATOM 772 C C . GLU A 1 104 ? -3.051 12.676 -15.207 1.00 91.94 104 GLU A C 1
ATOM 774 O O . GLU A 1 104 ? -2.559 11.903 -16.023 1.00 91.94 104 GLU A O 1
ATOM 779 N N . GLU A 1 105 ? -2.644 12.731 -13.940 1.00 89.44 105 GLU A N 1
ATOM 780 C CA . GLU A 1 105 ? -1.581 11.904 -13.360 1.00 89.44 105 GLU A CA 1
ATOM 781 C C . GLU A 1 105 ? -2.133 10.779 -12.475 1.00 89.44 105 GLU A C 1
ATOM 783 O O . GLU A 1 105 ? -1.366 10.028 -11.868 1.00 89.44 105 GLU A O 1
ATOM 788 N N . ALA A 1 106 ? -3.458 10.692 -12.332 1.00 92.25 106 ALA A N 1
ATOM 789 C CA . ALA A 1 106 ? -4.084 9.713 -11.464 1.00 92.25 106 ALA A CA 1
ATOM 790 C C . ALA A 1 106 ? -4.026 8.310 -12.092 1.00 92.25 106 ALA A C 1
ATOM 792 O O . ALA A 1 106 ? -4.331 8.154 -13.277 1.00 92.25 106 ALA A O 1
ATOM 793 N N . PRO A 1 107 ? -3.718 7.266 -11.303 1.00 95.75 107 PRO A N 1
ATOM 794 C CA . PRO A 1 107 ? -3.911 5.891 -11.747 1.00 95.75 107 PRO A CA 1
ATOM 795 C C . PRO A 1 107 ? -5.392 5.594 -12.011 1.00 95.75 107 PRO A C 1
ATOM 797 O O . PRO A 1 107 ? -6.290 6.253 -11.471 1.00 95.75 107 PRO A O 1
ATOM 800 N N . ALA A 1 108 ? -5.653 4.521 -12.761 1.00 96.50 108 ALA A N 1
ATOM 801 C CA . ALA A 1 108 ? -6.967 3.893 -12.741 1.00 96.50 108 ALA A CA 1
ATOM 802 C C . ALA A 1 108 ? -7.351 3.548 -11.291 1.00 96.50 108 ALA A C 1
ATOM 804 O O . ALA A 1 108 ? -6.489 3.295 -10.441 1.00 96.50 108 ALA A O 1
ATOM 805 N N . ARG A 1 109 ? -8.647 3.608 -10.967 1.00 95.69 109 ARG A N 1
ATOM 806 C CA . ARG A 1 109 ? -9.059 3.593 -9.563 1.00 95.69 109 ARG A CA 1
ATOM 807 C C . ARG A 1 109 ? -10.411 2.957 -9.317 1.00 95.69 109 ARG A C 1
ATOM 809 O O . ARG A 1 109 ? -11.376 3.221 -10.029 1.00 95.69 109 ARG A O 1
ATOM 816 N N . THR A 1 110 ? -10.487 2.225 -8.210 1.00 95.50 110 THR A N 1
ATOM 817 C CA . THR A 1 110 ? -11.739 1.752 -7.607 1.00 95.50 110 THR A CA 1
ATOM 818 C C . THR A 1 110 ? -11.769 2.084 -6.114 1.00 95.50 110 THR A C 1
ATOM 820 O O . THR A 1 110 ? -10.751 1.997 -5.435 1.00 95.50 110 THR A O 1
ATOM 823 N N . THR A 1 111 ? -12.937 2.422 -5.568 1.00 95.62 111 THR A N 1
ATOM 824 C CA . THR A 1 111 ? -13.122 2.632 -4.122 1.00 95.62 111 THR A CA 1
ATOM 825 C C . THR A 1 111 ? -14.362 1.881 -3.668 1.00 95.62 111 THR A C 1
ATOM 827 O O . THR A 1 111 ? -15.435 2.060 -4.240 1.00 95.62 111 THR A O 1
ATOM 830 N N . ILE A 1 112 ? -14.226 1.044 -2.640 1.00 95.81 112 ILE A N 1
ATOM 831 C CA . ILE A 1 112 ? -15.343 0.322 -2.028 1.00 95.81 112 ILE A CA 1
ATOM 832 C C . ILE A 1 112 ? -15.219 0.363 -0.508 1.00 95.81 112 ILE A C 1
ATOM 834 O O . ILE A 1 112 ? -14.114 0.339 0.031 1.00 95.81 112 ILE A O 1
ATOM 838 N N . ALA A 1 113 ? -16.355 0.373 0.182 1.00 96.00 113 ALA A N 1
ATOM 839 C CA . ALA A 1 113 ? -16.399 0.106 1.612 1.00 96.00 113 ALA A CA 1
ATOM 840 C C . ALA A 1 113 ? -16.534 -1.407 1.837 1.00 96.00 113 ALA A C 1
ATOM 842 O O . ALA A 1 113 ? -17.419 -2.050 1.270 1.00 96.00 113 ALA A O 1
ATOM 843 N N . VAL A 1 114 ? -15.661 -1.978 2.665 1.00 96.50 114 VAL A N 1
ATOM 844 C CA . VAL A 1 114 ? -15.685 -3.403 3.032 1.00 96.50 114 VAL A CA 1
ATOM 845 C C . VAL A 1 114 ? -16.259 -3.596 4.434 1.00 96.50 114 VAL A C 1
ATOM 847 O O . VAL A 1 114 ? -16.323 -2.662 5.230 1.00 96.50 114 VAL A O 1
ATOM 850 N N . LYS A 1 115 ? -16.666 -4.828 4.765 1.00 97.44 115 LYS A N 1
ATOM 851 C CA . LYS A 1 115 ? -17.221 -5.142 6.092 1.00 97.44 115 LYS A CA 1
ATOM 852 C C . LYS A 1 115 ? -16.206 -4.939 7.224 1.00 97.44 115 LYS A C 1
ATOM 854 O O . LYS A 1 115 ? -16.606 -4.534 8.312 1.00 97.44 115 LYS A O 1
ATOM 859 N N . ALA A 1 116 ? -14.939 -5.272 6.984 1.00 96.81 116 ALA A N 1
ATOM 860 C CA . ALA A 1 116 ? -13.843 -5.131 7.937 1.00 96.81 116 ALA A CA 1
ATOM 861 C C . ALA A 1 116 ? -12.484 -5.168 7.218 1.00 96.81 116 ALA A C 1
ATOM 863 O O . ALA A 1 116 ? -12.362 -5.776 6.154 1.00 96.81 116 ALA A O 1
ATOM 864 N N . LEU A 1 117 ? -11.477 -4.557 7.843 1.00 96.38 117 LEU A N 1
ATOM 865 C CA . LEU A 1 117 ? -10.060 -4.662 7.486 1.00 96.38 117 LEU A CA 1
ATOM 866 C C . LEU A 1 117 ? -9.326 -5.597 8.472 1.00 96.38 117 LEU A C 1
ATOM 868 O O . LEU A 1 117 ? -9.885 -5.920 9.524 1.00 96.38 117 LEU A O 1
ATOM 872 N N . PRO A 1 118 ? -8.081 -6.031 8.184 1.00 94.75 118 PRO A N 1
ATOM 873 C CA . PRO A 1 118 ? -7.359 -7.003 9.019 1.00 94.75 118 PRO A CA 1
ATOM 874 C C . PRO A 1 118 ? -7.110 -6.582 10.477 1.00 94.75 118 PRO A C 1
ATOM 876 O O . PRO A 1 118 ? -6.805 -7.426 11.318 1.00 94.75 118 PRO A O 1
ATOM 879 N N . SER A 1 119 ? -7.215 -5.289 10.791 1.00 94.44 119 SER A N 1
ATOM 880 C CA . SER A 1 119 ? -7.073 -4.744 12.141 1.00 94.44 119 SER A CA 1
ATOM 881 C C . SER A 1 119 ? -8.190 -3.736 12.421 1.00 94.44 119 SER A C 1
ATOM 883 O O . SER A 1 119 ? -8.466 -2.901 11.559 1.00 94.44 119 SER A O 1
ATOM 885 N N . PRO A 1 120 ? -8.774 -3.715 13.637 1.00 95.19 120 PRO A N 1
ATOM 886 C CA . PRO A 1 120 ? -9.775 -2.715 14.021 1.00 95.19 120 PRO A CA 1
ATOM 887 C C . 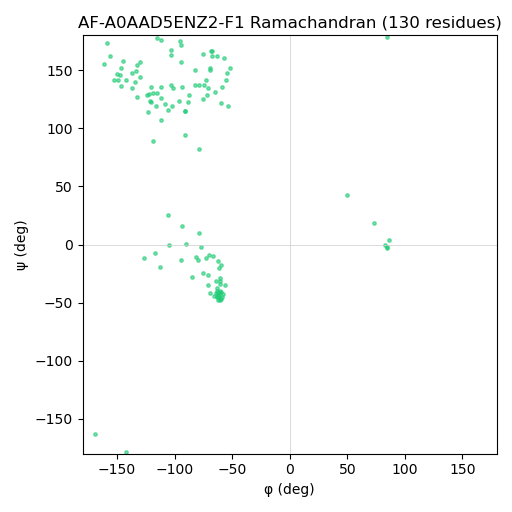PRO A 1 120 ? -9.201 -1.292 14.104 1.00 95.19 120 PRO A C 1
ATOM 889 O O . PRO A 1 120 ? -9.953 -0.338 14.257 1.00 95.19 120 PRO A O 1
ATOM 892 N N . LYS A 1 121 ? -7.872 -1.144 14.020 1.00 96.38 121 LYS A N 1
ATOM 893 C CA . LYS A 1 121 ? -7.171 0.148 13.993 1.00 96.38 121 LYS A CA 1
ATOM 894 C C . LYS A 1 121 ? -7.165 0.792 12.601 1.00 96.38 121 LYS A C 1
ATOM 896 O O . LYS A 1 121 ? -6.761 1.942 12.458 1.00 96.38 121 LYS A O 1
ATOM 901 N N . MET A 1 122 ? -7.573 0.048 11.575 1.00 96.06 122 MET A N 1
ATOM 902 C CA . MET A 1 122 ? -7.534 0.473 10.180 1.00 96.06 122 MET A CA 1
ATOM 903 C C . MET A 1 122 ? -8.916 0.910 9.714 1.00 96.06 122 MET A C 1
ATOM 905 O O . MET A 1 122 ? -9.897 0.199 9.922 1.00 96.06 122 MET A O 1
ATOM 909 N N . VAL A 1 123 ? -8.966 2.041 9.015 1.00 96.38 123 VAL A N 1
ATOM 910 C CA . VAL A 1 123 ? -10.163 2.505 8.292 1.00 96.38 123 VAL A CA 1
ATOM 911 C C . VAL A 1 123 ? -9.942 2.584 6.782 1.00 96.38 123 VAL A C 1
ATOM 913 O O . VAL A 1 123 ? -10.894 2.780 6.035 1.00 96.38 123 VAL A O 1
ATOM 916 N N . VAL A 1 124 ? -8.703 2.384 6.324 1.00 96.06 124 VAL A N 1
ATOM 917 C CA . VAL A 1 124 ? -8.328 2.337 4.909 1.00 96.06 124 VAL A CA 1
ATOM 918 C C . VAL A 1 124 ? -7.167 1.356 4.693 1.00 96.06 124 VAL A C 1
ATOM 920 O O . VAL A 1 124 ? -6.295 1.195 5.548 1.00 96.06 124 VAL A O 1
ATOM 923 N N . GLU A 1 125 ? -7.171 0.684 3.545 1.00 96.69 125 GLU A N 1
ATOM 924 C CA . GLU A 1 125 ? -6.082 -0.144 3.021 1.00 96.69 125 GLU A CA 1
ATOM 925 C C . GLU A 1 125 ? -6.024 0.066 1.504 1.00 96.69 125 GLU A C 1
ATOM 927 O O . GLU A 1 125 ? -7.071 0.188 0.866 1.00 96.69 125 GLU A O 1
ATOM 932 N N . MET A 1 126 ? -4.822 0.114 0.924 1.00 96.62 126 MET A N 1
ATOM 933 C CA . MET A 1 126 ? -4.654 0.260 -0.525 1.00 96.62 126 MET A CA 1
ATOM 934 C C . MET A 1 126 ? -3.929 -0.937 -1.127 1.00 96.62 126 MET A C 1
ATOM 936 O O . MET A 1 126 ? -2.859 -1.330 -0.664 1.00 96.62 126 MET A O 1
ATOM 940 N N . LYS A 1 127 ? -4.495 -1.488 -2.199 1.00 97.25 127 LYS A N 1
ATOM 941 C CA . LYS A 1 127 ? -3.825 -2.389 -3.132 1.00 97.25 127 LYS A CA 1
ATOM 942 C C . LYS A 1 127 ? -3.481 -1.599 -4.389 1.00 97.25 127 LYS A C 1
ATOM 944 O O . LYS A 1 127 ? -4.323 -0.848 -4.878 1.00 97.25 127 LYS A O 1
ATOM 949 N N . CYS A 1 128 ? -2.277 -1.802 -4.918 1.00 97.94 128 CYS A N 1
ATOM 950 C CA . CYS A 1 128 ? -1.802 -1.082 -6.097 1.00 97.94 128 CYS A CA 1
ATOM 951 C C . CYS A 1 128 ? -1.183 -2.031 -7.129 1.00 97.94 128 CYS A C 1
ATOM 953 O O . CYS A 1 128 ? -0.621 -3.073 -6.779 1.00 97.94 128 CYS A O 1
ATOM 955 N N . THR A 1 129 ? -1.210 -1.609 -8.388 1.00 98.25 129 THR A N 1
ATOM 956 C CA . THR A 1 129 ? -0.368 -2.143 -9.463 1.00 98.25 129 THR A CA 1
ATOM 957 C C . THR A 1 129 ? 0.480 -1.008 -10.021 1.00 98.25 129 THR A C 1
ATOM 959 O O . THR A 1 129 ? -0.030 0.090 -10.247 1.00 98.25 129 THR A O 1
ATOM 962 N N . ALA A 1 130 ? 1.767 -1.261 -10.239 1.00 97.69 130 ALA A N 1
ATOM 963 C CA . ALA A 1 130 ? 2.706 -0.289 -10.783 1.00 97.69 130 ALA A CA 1
ATOM 964 C C . ALA A 1 130 ? 3.505 -0.871 -11.954 1.00 97.69 130 ALA A C 1
ATOM 966 O O . ALA A 1 130 ? 3.665 -2.087 -12.064 1.00 97.69 130 ALA A O 1
ATOM 967 N N . VAL A 1 131 ? 4.027 0.009 -12.804 1.00 96.50 131 VAL A N 1
ATOM 968 C CA . VAL A 1 131 ? 5.008 -0.325 -13.843 1.00 96.50 131 VAL A CA 1
ATOM 969 C C . VAL A 1 131 ? 6.298 0.421 -13.523 1.00 96.50 131 VAL A C 1
ATOM 971 O O . VAL A 1 131 ? 6.292 1.651 -13.428 1.00 96.50 131 VAL A O 1
ATOM 974 N N . VAL A 1 132 ? 7.380 -0.326 -13.300 1.00 92.69 132 VAL A N 1
ATOM 975 C CA . VAL A 1 132 ? 8.694 0.177 -12.862 1.00 92.69 132 VAL A CA 1
ATOM 976 C C . VAL A 1 132 ? 9.816 -0.192 -13.819 1.00 92.69 132 VAL A C 1
ATOM 978 O O . VAL A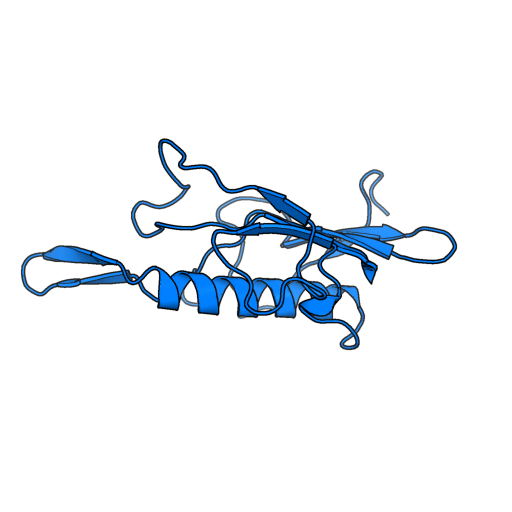 1 132 ? 9.642 -1.154 -14.606 1.00 92.69 132 VAL A O 1
#

Foldseek 3Di:
DPPQADAQAFDQQFDDDPDPDGQWGWDDDPPWIKIWGDWFWQQGSVRDRFQWDQDPVRDIGGDVVRGVVSRQVSVQSSQCSNVVNPDGPLQWQEKADDDDDDPVSDHHYDYDQDPDDPDPRTPDIMTTMGID

Sequence (132 aa):
MS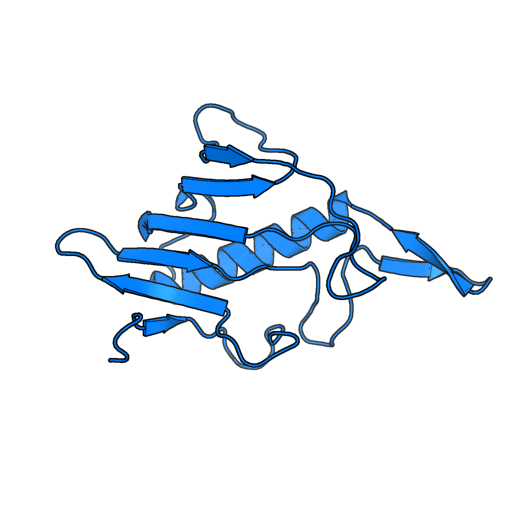SNGDAVILPDGSAKGLANYPHGRL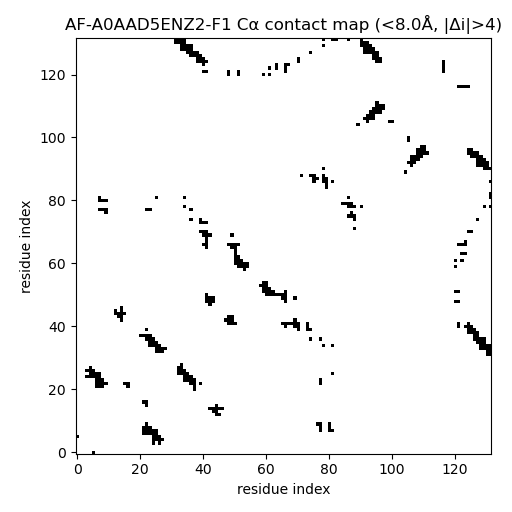IPSA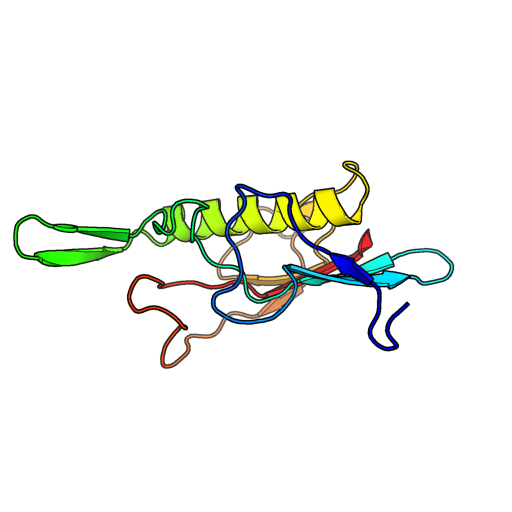ESWTLYISGTSSRLADGSFEGFETNGDGAPSFYVGKQTTAILHNVEAIVKQAANGKGGLHNIIDVTNEFWPNYEEAPARTTIAVKALPSPKMVVEMKCTAVV